Protein 5J46 (pdb70)

Nearest PDB structures (foldseek):
  5j46-assembly1_A  TM=1.006E+00  e=1.864E-34  Burkholderia multivorans ATCC 17616
  1ix1-assembly1_B  TM=9.806E-01  e=6.110E-24  Pseudomonas aeruginosa
  6jev-assembly1_A  TM=9.844E-01  e=2.115E-23  Acinetobacter baumannii MRSN 3527
  1s17-assembly2_B  TM=9.794E-01  e=2.711E-23  Pseudomonas aeruginosa
  6iky-assembly1_A  TM=9.481E-01  e=6.155E-14  Xanthomonas oryzae pv. oryzae KACC 10331

Organism: Burkholderia multivorans (strain ATCC 17616 / 249) (NCBI:txid395019)

B-factor: mean 39.99, std 12.66, range [20.19, 88.47]

Structure (mmCIF, N/CA/C/O backbone):
data_5J46
#
_entry.id   5J46
#
_cell.length_a   41.720
_cell.length_b   69.070
_cell.length_c   119.870
_cell.angle_alpha   90.000
_cell.angle_beta   90.000
_cell.angle_gamma   90.000
#
_symmetry.space_group_name_H-M   'C 2 2 21'
#
loop_
_entity.id
_entity.type
_entity.pdbx_description
1 polymer 'Peptide deformylase'
2 non-polymer 'ZINC ION'
3 non-polymer 1,2-ETHANEDIOL
4 water water
#
loop_
_atom_site.group_PDB
_atom_site.id
_atom_site.type_symbol
_atom_site.label_atom_id
_atom_site.label_alt_id
_atom_site.label_comp_id
_atom_site.label_asym_id
_atom_site.label_entity_id
_atom_site.label_seq_id
_atom_site.pdbx_PDB_ins_code
_atom_site.Cartn_x
_atom_site.Cartn_y
_atom_site.Cartn_z
_atom_site.occupancy
_atom_site.B_iso_or_equiv
_atom_site.auth_seq_id
_atom_site.auth_comp_id
_atom_site.auth_asym_id
_atom_site.auth_atom_id
_atom_site.pdbx_PDB_model_num
ATOM 1 N N . LYS A 1 21 ? 15.505 1.693 38.900 1.00 87.79 13 LYS A N 1
ATOM 2 C CA . LYS A 1 21 ? 15.736 0.896 37.698 1.00 86.63 13 LYS A CA 1
ATOM 3 C C . LYS A 1 21 ? 16.437 1.709 36.610 1.00 80.83 13 LYS A C 1
ATOM 4 O O . LYS A 1 21 ? 15.980 2.792 36.239 1.00 77.13 13 LYS A O 1
ATOM 6 N N . THR A 1 22 ? 17.545 1.178 36.097 1.00 80.42 14 THR A N 1
ATOM 7 C CA . THR A 1 22 ? 18.289 1.853 35.044 1.00 75.73 14 THR A CA 1
ATOM 8 C C . THR A 1 22 ? 17.582 1.686 33.700 1.00 74.09 14 THR A C 1
ATOM 9 O O . THR A 1 22 ? 16.742 0.800 33.513 1.00 76.51 14 THR A O 1
ATOM 11 N N . MET A 1 23 ? 17.939 2.556 32.754 1.00 69.85 15 MET A N 1
ATOM 12 C CA . MET A 1 23 ? 17.345 2.566 31.422 1.00 68.19 15 MET A CA 1
ATOM 13 C C . MET A 1 23 ? 18.449 2.630 30.375 1.00 65.43 15 MET A C 1
ATOM 14 O O . MET A 1 23 ? 19.367 3.451 30.486 1.00 63.40 15 MET A O 1
ATOM 16 N N . ALA A 1 24 ? 18.353 1.778 29.353 1.00 65.27 16 ALA A N 1
ATOM 17 C CA . ALA A 1 24 ? 19.359 1.719 28.293 1.00 61.63 16 ALA A CA 1
ATOM 18 C C . ALA A 1 24 ? 19.046 2.796 27.262 1.00 56.88 16 ALA A C 1
ATOM 19 O O . ALA A 1 24 ? 18.155 2.637 26.425 1.00 57.78 16 ALA A O 1
ATOM 21 N N . LEU A 1 25 ? 19.779 3.899 27.320 1.00 50.49 17 LEU A N 1
ATOM 22 C CA . LEU A 1 25 ? 19.598 5.006 26.397 1.00 45.43 17 LEU A CA 1
ATOM 23 C C . LEU A 1 25 ? 20.906 5.280 25.668 1.00 42.95 17 LEU A C 1
ATOM 24 O O . LEU A 1 25 ? 21.979 4.822 26.073 1.00 39.15 17 LEU A O 1
ATOM 29 N N . LEU A 1 26 ? 20.805 6.027 24.576 1.00 39.17 18 LEU A N 1
ATOM 30 C CA . LEU A 1 26 ? 21.980 6.437 23.823 1.00 36.57 18 LEU A CA 1
ATOM 31 C C . LEU A 1 26 ? 22.498 7.773 24.346 1.00 34.42 18 LEU A C 1
ATOM 32 O O . LEU A 1 26 ? 21.718 8.661 24.690 1.00 33.10 18 LEU A O 1
ATOM 37 N N . ASN A 1 27 ? 23.818 7.909 24.403 1.00 34.16 19 ASN A N 1
ATOM 38 C CA . ASN A 1 27 ? 24.408 9.146 24.889 1.00 35.39 19 ASN A CA 1
ATOM 39 C C . ASN A 1 27 ? 24.274 10.226 23.820 1.00 31.70 19 ASN A C 1
ATOM 40 O O . ASN A 1 27 ? 24.505 9.969 22.637 1.00 27.88 19 ASN A O 1
ATOM 45 N N . ILE A 1 28 ? 23.871 11.428 24.228 1.00 29.54 20 ILE A N 1
ATOM 46 C CA . ILE A 1 28 ? 23.743 12.562 23.308 1.00 28.35 20 ILE A CA 1
ATOM 47 C C . ILE A 1 28 ? 24.995 13.428 23.422 1.00 27.78 20 ILE A C 1
ATOM 48 O O . ILE A 1 28 ? 25.315 13.929 24.508 1.00 27.67 20 ILE A O 1
ATOM 53 N N . LEU A 1 29 ? 25.713 13.585 22.305 1.00 26.22 21 LEU A N 1
ATOM 54 C CA . LEU A 1 29 ? 26.894 14.444 22.247 1.00 26.99 21 LEU A CA 1
ATOM 55 C C . LEU A 1 29 ? 26.532 15.906 22.511 1.00 24.80 21 LEU A C 1
ATOM 56 O O . LEU A 1 29 ? 25.446 16.369 22.159 1.00 23.88 21 LEU A O 1
ATOM 61 N N . HIS A 1 30 ? 27.469 16.648 23.106 1.00 25.73 22 HIS A N 1
ATOM 62 C CA . HIS A 1 30 ? 27.278 18.067 23.394 1.00 25.76 22 HIS A CA 1
ATOM 63 C C . HIS A 1 30 ? 28.207 18.909 22.533 1.00 26.69 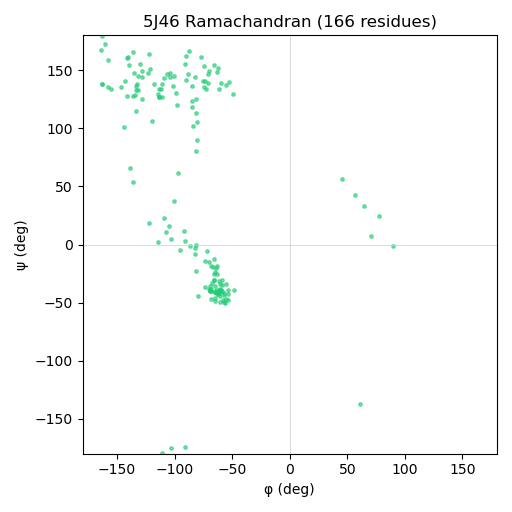22 HIS A C 1
ATOM 64 O O . HIS A 1 30 ? 29.402 18.625 22.442 1.00 27.72 22 HIS A O 1
ATOM 71 N N . TYR A 1 31 ? 27.661 19.958 21.944 1.00 26.66 23 TYR A N 1
ATOM 72 C CA . TYR A 1 31 ? 28.485 20.998 21.343 1.00 27.56 23 TYR A CA 1
ATOM 73 C C . TYR A 1 31 ? 29.500 21.497 22.373 1.00 29.68 23 TYR A C 1
ATOM 74 O O . TYR A 1 31 ? 29.158 21.634 23.552 1.00 28.97 23 TYR A O 1
ATOM 83 N N . PRO A 1 32 ? 30.760 21.769 21.975 1.00 31.64 24 PRO A N 1
ATOM 84 C CA . PRO A 1 32 ? 31.262 21.746 20.594 1.00 31.46 24 PRO A CA 1
ATOM 85 C C . PRO A 1 32 ? 32.046 20.491 20.195 1.00 32.19 24 PRO A C 1
ATOM 86 O O . PRO A 1 32 ? 33.025 20.615 19.451 1.00 32.78 24 PRO A O 1
ATOM 90 N N . ASP A 1 33 ? 31.621 19.323 20.679 1.00 31.79 25 ASP A N 1
ATOM 91 C CA . ASP A 1 33 ? 32.239 18.053 20.312 1.00 33.55 25 ASP A CA 1
ATOM 92 C C . ASP A 1 33 ? 32.391 17.943 18.802 1.00 35.11 25 ASP A C 1
ATOM 93 O O . ASP A 1 33 ? 31.429 18.137 18.054 1.00 34.26 25 ASP A O 1
ATOM 98 N N . LYS A 1 34 ? 33.604 17.598 18.361 1.00 34.97 26 LYS A N 1
ATOM 99 C CA . LYS A 1 34 ? 33.903 17.587 16.932 1.00 37.26 26 LYS A CA 1
ATOM 100 C C . LYS A 1 34 ? 33.049 16.572 16.173 1.00 37.56 26 LYS A C 1
ATOM 101 O O . LYS A 1 34 ? 32.805 16.745 14.972 1.00 37.37 26 LYS A O 1
ATOM 103 N N . ARG A 1 35 ? 32.574 15.521 16.848 1.00 37.53 27 ARG A N 1
ATOM 104 C CA . ARG A 1 35 ? 31.818 14.480 16.154 1.00 37.35 27 ARG A CA 1
ATOM 105 C C . ARG A 1 35 ? 30.457 14.965 15.665 1.00 34.70 27 ARG A C 1
ATOM 106 O O . ARG A 1 35 ? 29.868 14.331 14.778 1.00 35.16 27 ARG A O 1
ATOM 114 N N . LEU A 1 36 ? 29.949 16.075 16.210 1.00 31.86 28 LEU A N 1
ATOM 115 C CA . LEU A 1 36 ? 28.708 16.666 15.722 1.00 30.59 28 LEU A CA 1
ATOM 116 C C . LEU A 1 36 ? 28.856 17.340 14.363 1.00 33.31 28 LEU A C 1
ATOM 117 O O . LEU A 1 36 ? 27.846 17.788 13.805 1.00 32.21 28 LEU A O 1
ATOM 122 N N . HIS A 1 37 ? 30.066 17.434 13.817 1.00 37.04 29 HIS A N 1
ATOM 123 C CA . HIS A 1 37 ? 30.268 18.000 12.491 1.00 39.93 29 HIS A CA 1
ATOM 124 C C . HIS A 1 37 ? 30.503 16.936 11.424 1.00 40.31 29 HIS A C 1
ATOM 125 O O . HIS A 1 37 ? 30.742 17.279 10.262 1.00 41.56 29 HIS A O 1
ATOM 132 N N . LYS A 1 38 ? 30.405 15.657 11.771 1.00 39.03 30 LYS A N 1
ATOM 133 C CA . LYS A 1 38 ? 30.584 14.604 10.782 1.00 41.27 30 LYS A CA 1
ATOM 134 C C . LYS A 1 38 ? 29.349 14.487 9.893 1.00 39.43 30 LYS A C 1
ATOM 135 O O . LYS A 1 38 ? 28.217 14.628 10.363 1.00 37.58 30 LYS A O 1
ATOM 141 N N . VAL A 1 39 ? 29.575 14.256 8.599 1.00 41.07 31 VAL A N 1
ATOM 142 C CA . VAL A 1 39 ? 28.496 14.087 7.629 1.00 39.32 31 VAL A CA 1
ATOM 143 C C . VAL A 1 39 ? 28.049 12.629 7.660 1.00 39.58 31 VAL A C 1
ATOM 144 O O . VAL A 1 39 ? 28.859 11.711 7.463 1.00 41.17 31 VAL A O 1
ATOM 148 N N . ALA A 1 40 ? 26.758 12.423 7.907 1.00 37.31 32 ALA A N 1
ATOM 149 C CA . ALA A 1 40 ? 26.175 11.089 7.954 1.00 36.56 32 ALA A CA 1
ATOM 150 C C . ALA A 1 40 ? 26.113 10.466 6.560 1.00 39.92 32 ALA A C 1
ATOM 151 O O . ALA A 1 40 ? 25.937 11.154 5.547 1.00 41.00 32 ALA A O 1
ATOM 153 N N . LYS A 1 41 ? 26.273 9.147 6.516 1.00 41.70 33 LYS A N 1
ATOM 154 C CA . LYS A 1 41 ? 26.118 8.441 5.250 1.00 44.84 33 LYS A CA 1
ATOM 155 C C . LYS A 1 41 ? 24.676 7.978 5.075 1.00 44.81 33 LYS A C 1
ATOM 156 O O . LYS A 1 41 ? 23.947 7.807 6.061 1.00 42.57 33 LYS A O 1
ATOM 162 N N . PRO A 1 42 ? 24.224 7.782 3.839 1.00 47.95 34 PRO A N 1
ATOM 163 C CA . PRO A 1 42 ? 22.860 7.285 3.635 1.00 48.40 34 PRO A CA 1
ATOM 164 C C . PRO A 1 42 ? 22.694 5.873 4.170 1.00 49.91 34 PRO A C 1
ATOM 165 O O . PRO A 1 42 ? 23.648 5.100 4.273 1.00 51.73 34 PRO A O 1
ATOM 169 N N . VAL A 1 43 ? 21.456 5.549 4.517 1.00 50.25 35 VAL A N 1
ATOM 170 C CA . VAL A 1 43 ? 21.089 4.185 4.878 1.00 53.94 35 VAL A CA 1
ATOM 171 C C . VAL A 1 43 ? 20.785 3.425 3.593 1.00 61.39 35 VAL A C 1
ATOM 172 O O . VAL A 1 43 ? 19.864 3.783 2.852 1.00 59.76 35 VAL A O 1
ATOM 176 N N . ASP A 1 44 ? 21.564 2.377 3.321 1.00 68.55 36 ASP A N 1
ATOM 177 C CA . ASP A 1 44 ? 21.350 1.623 2.090 1.00 75.01 36 ASP A CA 1
ATOM 178 C C . ASP A 1 44 ? 20.185 0.654 2.220 1.00 75.14 36 ASP A C 1
ATOM 179 O O . ASP A 1 44 ? 19.343 0.570 1.317 1.00 77.26 36 ASP A O 1
ATOM 184 N N . LYS A 1 45 ? 20.109 -0.070 3.333 1.00 71.32 37 LYS A N 1
ATOM 185 C CA . LYS A 1 45 ? 19.030 -1.017 3.578 1.00 71.94 37 LYS A CA 1
ATOM 186 C C . LYS A 1 45 ? 18.424 -0.727 4.944 1.00 67.59 37 LYS A C 1
ATOM 187 O O . LYS A 1 45 ? 19.142 -0.687 5.948 1.00 65.21 37 LYS A O 1
ATOM 189 N N . VAL A 1 46 ? 17.110 -0.516 4.977 1.00 66.13 38 VAL A N 1
ATOM 190 C CA . VAL A 1 46 ? 16.387 -0.379 6.234 1.00 63.04 38 VAL A CA 1
ATOM 191 C C . VAL A 1 46 ? 16.126 -1.772 6.794 1.00 64.41 38 VAL A C 1
ATOM 192 O O . VAL A 1 46 ? 15.096 -2.389 6.500 1.00 67.03 38 VAL A O 1
ATOM 196 N N . ASP A 1 47 ? 17.060 -2.281 7.597 1.00 63.33 39 ASP A N 1
ATOM 197 C CA . ASP A 1 47 ? 16.961 -3.617 8.162 1.00 65.85 39 ASP A CA 1
ATOM 198 C C . ASP A 1 47 ? 16.534 -3.544 9.629 1.00 63.24 39 ASP A C 1
ATOM 199 O O . ASP A 1 47 ? 16.220 -2.472 10.164 1.00 59.34 39 ASP A O 1
ATOM 204 N N . ASP A 1 48 ? 16.515 -4.705 10.290 1.00 64.98 40 ASP A N 1
ATOM 205 C CA . ASP A 1 48 ? 16.168 -4.746 11.707 1.00 63.17 40 ASP A CA 1
ATOM 206 C C . ASP A 1 48 ? 17.110 -3.892 12.541 1.00 60.30 40 ASP A C 1
ATOM 207 O O . ASP A 1 48 ? 16.703 -3.358 13.578 1.00 58.68 40 ASP A O 1
ATOM 212 N N . ARG A 1 49 ? 18.366 -3.755 12.110 1.00 60.35 41 ARG A N 1
ATOM 213 C CA . ARG A 1 49 ? 19.304 -2.901 12.828 1.00 58.21 41 ARG A CA 1
ATOM 214 C C . ARG A 1 49 ? 18.853 -1.446 12.806 1.00 54.44 41 ARG A C 1
ATOM 215 O O . ARG A 1 49 ? 18.932 -0.744 13.824 1.00 50.84 41 ARG A O 1
ATOM 223 N N . ILE A 1 50 ? 18.385 -0.971 11.648 1.00 54.16 42 ILE A N 1
ATOM 224 C CA . ILE A 1 50 ? 17.955 0.420 11.542 1.00 49.80 42 ILE A CA 1
ATOM 225 C C . ILE A 1 50 ? 16.685 0.645 12.352 1.00 47.46 42 ILE A C 1
ATOM 226 O O . ILE A 1 50 ? 16.532 1.679 13.020 1.00 44.70 42 ILE A O 1
ATOM 231 N N . ARG A 1 51 ? 15.758 -0.317 12.318 1.00 48.25 43 ARG A N 1
ATOM 232 C CA . ARG A 1 51 ? 14.566 -0.201 13.147 1.00 47.14 43 ARG A CA 1
ATOM 233 C C . ARG A 1 51 ? 14.922 -0.141 14.628 1.00 46.21 43 ARG A C 1
ATOM 234 O O . ARG A 1 51 ? 14.259 0.566 15.393 1.00 43.93 43 ARG A O 1
ATOM 242 N N . LYS A 1 52 ? 15.978 -0.844 15.052 1.00 47.56 44 LYS A N 1
ATOM 243 C CA . LYS A 1 52 ? 16.389 -0.735 16.448 1.00 45.98 44 LYS A CA 1
ATOM 244 C C . LYS A 1 52 ? 16.951 0.651 16.752 1.00 41.26 44 LYS A C 1
ATOM 245 O O . LYS A 1 52 ? 16.703 1.200 17.831 1.00 39.12 44 LYS A O 1
ATOM 251 N N . LEU A 1 53 ? 17.726 1.216 15.820 1.00 39.81 45 LEU A N 1
ATOM 252 C CA . LEU A 1 53 ? 18.252 2.567 15.990 1.00 37.26 45 LEU A CA 1
ATOM 253 C C . LEU A 1 53 ? 17.121 3.573 16.106 1.00 35.51 45 LEU A C 1
ATOM 254 O O . LEU A 1 53 ? 17.166 4.480 16.947 1.00 34.00 45 LEU A O 1
ATOM 259 N N . VAL A 1 54 ? 16.110 3.446 15.243 1.00 35.53 46 VAL A N 1
ATOM 260 C CA . VAL A 1 54 ? 14.912 4.268 15.360 1.00 33.67 46 VAL A CA 1
ATOM 261 C C . VAL A 1 54 ? 14.305 4.113 16.750 1.00 33.82 46 VAL A C 1
ATOM 262 O O . VAL A 1 54 ? 13.996 5.104 17.424 1.00 31.72 46 VAL A O 1
ATOM 266 N N . ALA A 1 55 ? 14.168 2.870 17.219 1.00 36.89 47 ALA A N 1
ATOM 267 C CA . ALA A 1 55 ? 13.615 2.633 18.551 1.00 37.47 47 ALA A CA 1
ATOM 268 C C . ALA A 1 55 ? 14.465 3.278 19.642 1.00 36.09 47 ALA A C 1
ATOM 269 O O . ALA A 1 55 ? 13.937 3.956 20.529 1.00 33.24 47 ALA A O 1
ATOM 271 N N . ASP A 1 56 ? 15.780 3.042 19.619 1.00 33.84 48 ASP A N 1
ATOM 272 C CA . ASP A 1 56 ? 16.631 3.585 20.670 1.00 34.59 48 ASP A CA 1
ATOM 273 C C . ASP A 1 56 ? 16.701 5.100 20.593 1.00 31.65 48 ASP A C 1
ATOM 274 O O . ASP A 1 56 ? 16.820 5.770 21.629 1.00 28.49 48 ASP A O 1
ATOM 279 N N . MET A 1 57 ? 16.645 5.657 19.381 1.00 30.10 49 MET A N 1
ATOM 280 C CA . MET A 1 57 ? 16.646 7.108 19.232 1.00 26.80 49 MET A CA 1
ATOM 281 C C . MET A 1 57 ? 15.361 7.726 19.765 1.00 27.48 49 MET A C 1
ATOM 282 O O . MET A 1 57 ? 15.405 8.725 20.489 1.00 26.99 49 MET A O 1
ATOM 287 N N . ALA A 1 58 ? 14.206 7.154 19.407 1.00 29.82 50 ALA A N 1
ATOM 288 C CA . ALA A 1 58 ? 12.935 7.616 19.966 1.00 30.54 50 ALA A CA 1
ATOM 289 C C . ALA A 1 58 ? 12.914 7.530 21.498 1.00 31.47 50 ALA A C 1
ATOM 290 O O . ALA A 1 58 ? 12.523 8.494 22.164 1.00 31.14 50 ALA A O 1
ATOM 292 N N . GLU A 1 59 ? 13.323 6.391 22.083 1.00 33.00 51 GLU A N 1
ATOM 293 C CA . GLU A 1 59 ? 13.394 6.333 23.551 1.00 33.81 51 GLU A CA 1
ATOM 294 C C . GLU A 1 59 ? 14.301 7.416 24.103 1.00 32.17 51 GLU A C 1
ATOM 295 O O . GLU A 1 59 ? 13.991 8.031 25.133 1.00 28.59 51 GLU A O 1
ATOM 301 N N . THR A 1 60 ? 15.456 7.623 23.464 1.00 26.93 52 THR A N 1
ATOM 302 C CA . THR A 1 60 ? 16.410 8.614 23.950 1.00 30.46 52 THR A CA 1
ATOM 303 C C . THR A 1 60 ? 15.828 10.025 23.863 1.00 27.94 52 THR A C 1
ATOM 304 O O . THR A 1 60 ? 15.994 10.836 24.788 1.00 26.52 52 THR A O 1
ATOM 308 N N . MET A 1 61 ? 15.120 10.324 22.772 1.00 25.91 53 MET A N 1
ATOM 309 C CA . MET A 1 61 ? 14.493 11.636 22.593 1.00 24.27 53 MET A CA 1
ATOM 310 C C . MET A 1 61 ? 13.398 11.885 23.629 1.00 25.92 53 MET A C 1
ATOM 311 O O . MET A 1 61 ? 13.333 12.965 24.236 1.00 25.71 53 MET A O 1
ATOM 316 N N . TYR A 1 62 ? 12.524 10.900 23.848 1.00 27.82 54 TYR A N 1
ATOM 317 C CA . TYR A 1 62 ? 11.437 11.076 24.813 1.00 29.46 54 TYR A CA 1
ATOM 318 C C . TYR A 1 62 ? 11.959 11.215 26.242 1.00 30.84 54 TYR A C 1
ATOM 319 O O . TYR A 1 62 ? 11.343 11.911 27.060 1.00 31.17 54 TYR A O 1
ATOM 328 N N . ALA A 1 63 ? 13.092 10.577 26.558 1.00 31.50 55 ALA A N 1
ATOM 329 C CA . ALA A 1 63 ? 13.650 10.619 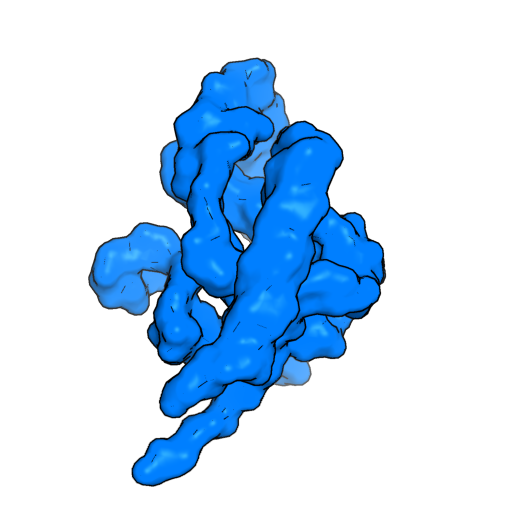27.909 1.00 31.70 55 ALA A CA 1
ATOM 330 C C . ALA A 1 63 ? 14.452 11.881 28.191 1.00 29.69 55 ALA A C 1
ATOM 331 O O . ALA A 1 63 ? 14.608 12.243 29.369 1.00 30.32 55 ALA A O 1
ATOM 333 N N . ALA A 1 64 ? 14.950 12.553 27.152 1.00 25.37 56 ALA A N 1
ATOM 334 C CA . ALA A 1 64 ? 15.809 13.718 27.358 1.00 25.38 56 ALA A CA 1
ATOM 335 C C . ALA A 1 64 ? 15.156 14.795 28.220 1.00 27.89 56 ALA A C 1
ATOM 336 O O . ALA A 1 64 ? 15.803 15.254 29.174 1.00 30.52 56 ALA A O 1
ATOM 338 N N . PRO A 1 65 ? 13.917 15.251 27.963 1.00 27.68 57 PRO A N 1
ATOM 339 C CA . PRO A 1 65 ? 13.030 15.028 26.813 1.00 27.03 57 PRO A CA 1
ATOM 340 C C . PRO A 1 65 ? 13.252 16.086 25.719 1.00 25.26 57 PRO A C 1
ATOM 341 O O . PRO A 1 65 ? 13.822 17.166 25.975 1.00 24.83 57 PRO A O 1
ATOM 345 N N . GLY A 1 66 ? 12.791 15.781 24.516 1.00 24.11 58 GLY A N 1
ATOM 346 C CA . GLY A 1 66 ? 12.892 16.693 23.393 1.00 23.55 58 GLY A CA 1
ATOM 347 C C . GLY A 1 66 ? 11.927 16.239 22.316 1.00 24.72 58 GLY A C 1
ATOM 348 O O . GLY A 1 66 ? 11.225 15.235 22.466 1.00 26.10 58 GLY A O 1
ATOM 349 N N . ILE A 1 67 ? 11.897 16.992 21.216 1.00 22.94 59 ILE A N 1
ATOM 350 C CA . ILE A 1 67 ? 10.931 16.749 20.149 1.00 23.36 59 ILE A CA 1
ATOM 351 C C . ILE A 1 67 ? 11.582 16.296 18.851 1.00 22.88 59 ILE A C 1
ATOM 352 O O . ILE A 1 67 ? 10.872 16.080 17.858 1.00 23.10 59 ILE A O 1
ATOM 357 N N . GLY A 1 68 ? 12.897 16.131 18.816 1.00 22.68 60 GLY A N 1
ATOM 358 C CA . GLY A 1 68 ? 13.522 15.523 17.652 1.00 23.62 60 GLY A CA 1
ATOM 359 C C . GLY A 1 68 ? 14.922 15.077 17.991 1.00 22.00 60 GLY A C 1
ATOM 360 O O . GLY A 1 68 ? 15.468 15.448 19.032 1.00 21.63 60 GLY A O 1
ATOM 361 N N . LEU A 1 69 ? 15.505 14.269 17.098 1.00 21.24 61 LEU A N 1
ATOM 362 C CA . LEU A 1 69 ? 16.854 13.758 17.306 1.00 20.73 61 LEU A CA 1
ATOM 363 C C . LEU A 1 69 ? 17.401 13.243 15.978 1.00 22.24 61 LEU A C 1
ATOM 364 O O . LEU A 1 69 ? 16.666 12.609 15.216 1.00 24.27 61 LEU A O 1
ATOM 369 N N . ALA A 1 70 ? 18.673 13.537 15.695 1.00 20.46 62 ALA A N 1
ATOM 370 C CA . ALA A 1 70 ? 19.359 13.010 14.519 1.00 21.20 62 ALA A CA 1
ATOM 371 C C . ALA A 1 70 ? 20.388 11.988 14.979 1.00 23.79 62 ALA A C 1
ATOM 372 O O . ALA A 1 70 ? 20.989 12.143 16.047 1.00 23.87 62 ALA A O 1
ATOM 374 N N . ALA A 1 71 ? 20.557 10.918 14.202 1.00 25.98 63 ALA A N 1
ATOM 375 C CA . ALA A 1 71 ? 21.479 9.867 14.618 1.00 27.41 63 ALA A CA 1
ATOM 376 C C . ALA A 1 71 ? 22.874 10.422 14.890 1.00 27.52 63 ALA A C 1
ATOM 377 O O . ALA A 1 71 ? 23.582 9.927 15.774 1.00 27.82 63 ALA A O 1
ATOM 379 N N . THR A 1 72 ? 23.287 11.442 14.131 1.00 27.02 64 THR A N 1
ATOM 380 C CA . THR A 1 72 ? 24.573 12.092 14.357 1.00 26.54 64 THR A CA 1
ATOM 381 C C . THR A 1 72 ? 24.780 12.452 15.828 1.00 25.00 64 THR A C 1
ATOM 382 O O . THR A 1 72 ? 25.891 12.329 16.359 1.00 25.99 64 THR A O 1
ATOM 386 N N . GLN A 1 73 ? 23.718 12.908 16.491 1.00 22.99 65 GLN A N 1
ATOM 387 C CA . GLN A 1 73 ? 23.809 13.374 17.871 1.00 23.51 65 GLN A CA 1
ATOM 388 C C . GLN A 1 73 ? 24.130 12.263 18.854 1.00 24.71 65 GLN A C 1
ATOM 389 O O . GLN A 1 73 ? 24.572 12.557 19.972 1.00 24.90 65 GLN A O 1
ATOM 395 N N . VAL A 1 74 ? 23.905 11.005 18.477 1.00 25.06 66 VAL A N 1
ATOM 396 C CA . VAL A 1 74 ? 24.248 9.865 19.319 1.00 26.80 66 VAL A CA 1
ATOM 397 C C . VAL A 1 74 ? 25.439 9.111 18.736 1.00 29.72 66 VAL A C 1
ATOM 398 O O . VAL A 1 74 ? 25.629 7.920 19.006 1.00 31.45 66 VAL A O 1
ATOM 402 N N . ASP A 1 75 ? 26.234 9.804 17.920 1.00 30.82 67 ASP A N 1
ATOM 403 C CA . ASP A 1 75 ? 27.475 9.274 17.366 1.00 33.22 67 ASP A CA 1
ATOM 404 C C . ASP A 1 75 ? 27.211 8.092 16.434 1.00 35.76 67 ASP A C 1
ATOM 405 O O . ASP A 1 75 ? 28.021 7.168 16.351 1.00 39.29 67 ASP A O 1
ATOM 410 N N . VAL A 1 76 ? 26.073 8.117 15.730 1.00 34.28 68 VAL A N 1
ATOM 411 C CA . VAL A 1 76 ? 25.739 7.147 14.684 1.00 35.67 68 VAL A CA 1
ATOM 412 C C . VAL A 1 76 ? 25.571 7.941 13.387 1.00 35.38 68 VAL A C 1
ATOM 413 O O . VAL A 1 76 ? 24.578 8.657 13.208 1.00 32.74 68 VAL A O 1
ATOM 417 N N . HIS A 1 77 ? 26.542 7.839 12.490 1.00 37.96 69 HIS A N 1
ATOM 418 C CA . HIS A 1 77 ? 26.654 8.812 11.400 1.00 38.59 69 HIS A CA 1
ATOM 419 C C . HIS A 1 77 ? 26.002 8.281 10.126 1.00 39.38 69 HIS A C 1
ATOM 420 O O . HIS A 1 77 ? 26.609 8.096 9.068 1.00 41.63 69 HIS A O 1
ATOM 427 N N . GLU A 1 78 ? 24.701 8.051 10.277 1.00 38.43 70 GLU A N 1
ATOM 428 C CA . GLU A 1 78 ? 23.819 7.614 9.206 1.00 40.04 70 GLU A CA 1
ATOM 429 C C . GLU A 1 78 ? 22.594 8.520 9.193 1.00 35.48 70 GLU A C 1
ATOM 430 O O . GLU A 1 78 ? 22.237 9.123 10.213 1.00 30.30 70 GLU A O 1
ATOM 436 N N . ARG A 1 79 ? 21.956 8.616 8.023 1.00 35.63 71 ARG A N 1
ATOM 437 C CA . ARG A 1 79 ? 20.886 9.592 7.789 1.00 34.10 71 ARG A CA 1
ATOM 438 C C . ARG A 1 79 ? 19.569 9.062 8.358 1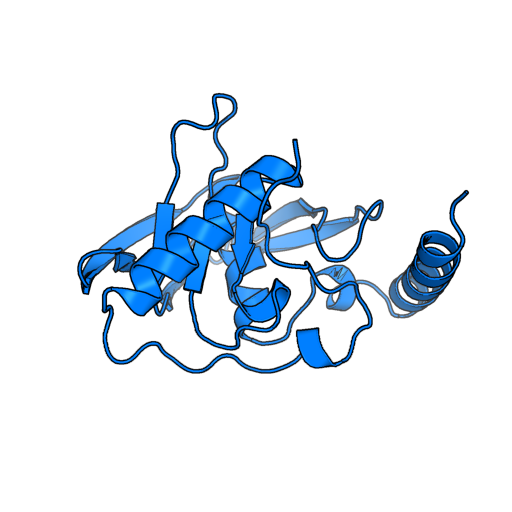.00 33.00 71 ARG A C 1
ATOM 439 O O . ARG A 1 79 ? 18.701 8.537 7.652 1.00 33.68 71 ARG A O 1
ATOM 447 N N . VAL A 1 80 ? 19.413 9.222 9.674 1.00 31.25 72 VAL A N 1
ATOM 448 C CA . VAL A 1 80 ? 18.239 8.744 10.399 1.00 31.19 72 VAL A CA 1
ATOM 449 C C . VAL A 1 80 ? 17.799 9.834 11.368 1.00 28.82 72 VAL A C 1
ATOM 450 O O . VAL A 1 80 ? 18.607 10.326 12.156 1.00 27.60 72 VAL A O 1
ATOM 454 N N . ILE A 1 81 ? 16.522 10.205 11.311 1.00 29.51 73 ILE A N 1
ATOM 455 C CA . ILE A 1 81 ? 15.963 11.221 12.201 1.00 28.16 73 ILE A CA 1
ATOM 456 C C . ILE A 1 81 ? 14.663 10.693 12.790 1.00 27.24 73 ILE A C 1
ATOM 457 O O . ILE A 1 81 ? 13.932 9.956 12.123 1.00 28.63 73 ILE A O 1
ATOM 462 N N . VAL A 1 82 ? 14.386 11.043 14.051 1.00 25.82 74 VAL A N 1
ATOM 463 C CA . VAL A 1 82 ? 13.062 10.855 14.630 1.00 26.52 74 VAL A CA 1
ATOM 464 C C . VAL A 1 82 ? 12.556 12.204 15.121 1.00 27.73 74 VAL A C 1
ATOM 465 O O . VAL A 1 82 ? 13.333 13.072 15.537 1.00 27.08 74 VAL A O 1
ATOM 469 N N . ILE A 1 83 ? 11.241 12.390 15.042 1.00 29.21 75 ILE A N 1
ATOM 470 C CA . ILE A 1 83 ? 10.613 13.663 15.391 1.00 27.87 75 ILE A CA 1
ATOM 471 C C . ILE A 1 83 ? 9.251 13.373 15.998 1.00 29.33 75 ILE A C 1
ATOM 472 O O . ILE A 1 83 ? 8.495 12.544 15.484 1.00 29.73 75 ILE A O 1
ATOM 477 N N . ASP A 1 84 ? 8.939 14.058 17.100 1.00 29.10 76 ASP A N 1
ATOM 478 C CA . ASP A 1 84 ? 7.564 14.082 17.598 1.00 31.18 76 ASP A CA 1
ATOM 479 C C . ASP A 1 84 ? 7.332 15.476 18.167 1.00 30.18 76 ASP A C 1
ATOM 480 O O . ASP A 1 84 ? 7.751 15.766 19.291 1.00 27.13 76 ASP A O 1
ATOM 485 N N . VAL A 1 85 ? 6.655 16.327 17.388 1.00 32.51 77 VAL A N 1
ATOM 486 C CA . VAL A 1 85 ? 6.353 17.683 17.832 1.00 33.93 77 VAL A CA 1
ATOM 487 C C . VAL A 1 85 ? 5.057 17.768 18.631 1.00 37.81 77 VAL A C 1
ATOM 488 O O . VAL A 1 85 ? 4.705 18.860 19.097 1.00 39.62 77 VAL A O 1
ATOM 492 N N . SER A 1 86 ? 4.342 16.662 18.816 1.00 39.99 78 SER A N 1
ATOM 493 C CA . SER A 1 86 ? 3.039 16.728 19.468 1.00 44.03 78 SER A CA 1
ATOM 494 C C . SER A 1 86 ? 3.181 16.936 20.975 1.00 46.04 78 SER A C 1
ATOM 495 O O . SER A 1 86 ? 4.182 16.562 21.590 1.00 44.13 78 SER A O 1
ATOM 498 N N . GLU A 1 87 ? 2.152 17.546 21.567 1.00 49.69 79 GLU A N 1
ATOM 499 C CA . GLU A 1 87 ? 2.139 17.744 23.012 1.00 50.39 79 GLU A CA 1
ATOM 500 C C . GLU A 1 87 ? 1.876 16.434 23.742 1.00 50.83 79 GLU A C 1
ATOM 501 O O . GLU A 1 87 ? 2.454 16.183 24.805 1.00 49.74 79 GLU A O 1
ATOM 503 N N . ASP A 1 88 ? 1.022 15.579 23.180 1.00 52.76 80 ASP A N 1
ATOM 504 C CA . ASP A 1 88 ? 0.701 14.301 23.805 1.00 54.93 80 ASP A CA 1
ATOM 505 C C . ASP A 1 88 ? 1.741 13.221 23.539 1.00 51.95 80 ASP A C 1
ATOM 506 O O . ASP A 1 88 ? 1.567 12.097 24.023 1.00 53.31 80 ASP A O 1
ATOM 511 N N . LYS A 1 89 ? 2.801 13.525 22.783 1.00 48.06 81 LYS A N 1
ATOM 512 C CA . LYS A 1 89 ? 3.813 12.535 22.417 1.00 46.12 81 LYS A CA 1
ATOM 513 C C . LYS A 1 89 ? 3.186 11.341 21.697 1.00 47.62 81 LYS A C 1
ATOM 514 O O . LYS A 1 89 ? 3.539 10.186 21.950 1.00 47.52 81 LYS A O 1
ATOM 520 N N . ASN A 1 90 ? 2.251 11.627 20.782 1.00 48.66 82 ASN A N 1
ATOM 521 C CA . ASN A 1 90 ? 1.501 10.603 20.061 1.00 50.81 82 ASN A CA 1
ATOM 522 C C . ASN A 1 90 ? 1.666 10.715 18.545 1.00 50.10 82 ASN A C 1
ATOM 523 O O . ASN A 1 90 ? 0.853 10.163 17.798 1.00 53.23 82 ASN A O 1
ATOM 525 N N . GLU A 1 91 ? 2.699 11.410 18.072 1.00 46.45 83 GLU A N 1
ATOM 526 C CA . GLU A 1 91 ? 2.913 11.625 16.645 1.00 46.57 83 GLU A CA 1
ATOM 527 C C . GLU A 1 91 ? 4.381 11.411 16.285 1.00 42.81 83 GLU A C 1
ATOM 528 O O . GLU A 1 91 ? 5.022 12.257 15.663 1.00 41.32 83 GLU A O 1
ATOM 534 N N . LEU A 1 92 ? 4.926 10.256 16.654 1.00 41.80 84 LEU A N 1
ATOM 535 C CA . LEU A 1 92 ? 6.312 9.946 16.325 1.00 39.82 84 LEU A CA 1
ATOM 536 C C . LEU A 1 92 ? 6.467 9.635 14.834 1.00 40.36 84 LEU A C 1
ATOM 537 O O . LEU A 1 92 ? 5.689 8.868 14.268 1.00 40.40 84 LEU A O 1
ATOM 542 N N . ARG A 1 93 ? 7.482 10.224 14.197 1.00 36.28 85 ARG A N 1
ATOM 543 C CA . ARG A 1 93 ? 7.784 9.956 12.795 1.00 38.62 85 ARG A CA 1
ATOM 544 C C . ARG A 1 93 ? 9.277 9.714 12.623 1.00 36.37 85 ARG A C 1
ATOM 545 O O . ARG A 1 93 ? 10.107 10.444 13.178 1.00 35.99 85 ARG A O 1
ATOM 553 N N . ALA A 1 94 ? 9.623 8.703 11.838 1.00 35.23 86 ALA A N 1
ATOM 554 C CA . ALA A 1 94 ? 11.013 8.444 11.501 1.00 33.92 86 ALA A CA 1
ATOM 555 C C . ALA A 1 94 ? 11.263 8.855 10.056 1.00 33.70 86 ALA A C 1
ATOM 556 O O . ALA A 1 94 ? 10.373 8.766 9.210 1.00 34.67 86 ALA A O 1
ATOM 558 N N . PHE A 1 95 ? 12.471 9.334 9.794 1.00 33.11 87 PHE A N 1
ATOM 559 C CA . PHE A 1 95 ? 12.860 9.815 8.479 1.00 34.23 87 PHE A CA 1
ATOM 560 C C . PHE A 1 95 ? 14.216 9.213 8.178 1.00 34.16 87 PHE A C 1
ATOM 561 O O . PHE A 1 95 ? 15.189 9.510 8.870 1.00 33.16 87 PHE A O 1
ATOM 569 N N . ILE A 1 96 ? 14.279 8.355 7.169 1.00 35.16 88 ILE A N 1
ATOM 570 C CA . ILE A 1 96 ? 15.521 7.708 6.783 1.00 36.53 88 ILE A CA 1
ATOM 571 C C . ILE A 1 96 ? 15.886 8.221 5.395 1.00 38.16 88 ILE A C 1
ATOM 572 O O . ILE A 1 96 ? 15.017 8.314 4.523 1.00 39.69 88 ILE A O 1
ATOM 577 N N . ASN A 1 97 ? 17.150 8.599 5.214 1.00 37.07 89 ASN A N 1
ATOM 578 C CA . ASN A 1 97 ? 17.619 9.273 4.008 1.00 38.31 89 ASN A CA 1
ATOM 579 C C . ASN A 1 97 ? 16.674 10.399 3.581 1.00 39.27 89 ASN A C 1
ATOM 580 O O . ASN A 1 97 ? 16.173 10.393 2.448 1.00 41.34 89 ASN A O 1
ATOM 585 N N . PRO A 1 98 ? 16.396 11.370 4.454 1.00 37.03 90 PRO A N 1
ATOM 586 C CA . PRO A 1 98 ? 15.444 12.418 4.075 1.00 37.90 90 PRO A CA 1
ATOM 587 C C . PRO A 1 98 ? 16.022 13.334 3.008 1.00 40.50 90 PRO A C 1
ATOM 588 O O . PRO A 1 98 ? 17.231 13.576 2.944 1.00 40.86 90 PRO A O 1
ATOM 592 N N . GLU A 1 99 ? 15.132 13.856 2.168 1.00 41.63 91 GLU A N 1
ATOM 593 C CA . GLU A 1 99 ? 15.514 14.773 1.103 1.00 44.25 91 GLU A CA 1
ATOM 594 C C . GLU A 1 99 ? 14.538 15.934 1.093 1.00 43.65 91 GLU A C 1
ATOM 595 O O . GLU A 1 99 ? 13.327 15.717 1.046 1.00 44.90 91 GLU A O 1
ATOM 601 N N . ILE A 1 100 ? 15.051 17.161 1.107 1.00 42.76 92 ILE A N 1
ATOM 602 C CA . ILE A 1 100 ? 14.206 18.332 0.875 1.00 43.71 92 ILE A CA 1
ATOM 603 C C . ILE A 1 100 ? 14.014 18.466 -0.634 1.00 47.67 92 ILE A C 1
ATOM 604 O O . ILE A 1 100 ? 14.921 18.894 -1.353 1.00 49.23 92 ILE A O 1
ATOM 609 N N . ILE A 1 101 ? 12.825 18.105 -1.129 1.00 49.46 93 ILE A N 1
ATOM 610 C CA . ILE A 1 101 ? 12.570 18.161 -2.564 1.00 53.73 93 ILE A CA 1
ATOM 611 C C . ILE A 1 101 ? 11.898 19.458 -2.994 1.00 54.51 93 ILE A C 1
ATOM 612 O O . ILE A 1 101 ? 11.704 19.674 -4.201 1.00 57.52 93 ILE A O 1
ATOM 617 N N . TRP A 1 102 ? 11.538 20.325 -2.051 1.00 51.45 94 TRP A N 1
ATOM 618 C CA . TRP A 1 102 ? 11.061 21.666 -2.360 1.00 52.58 94 TRP A CA 1
ATOM 619 C C . TRP A 1 102 ? 11.140 22.518 -1.102 1.00 48.92 94 TRP A C 1
ATOM 620 O O . TRP A 1 102 ? 10.774 22.054 -0.024 1.00 44.58 94 TRP A O 1
ATOM 631 N N . SER A 1 103 ? 11.595 23.766 -1.255 1.00 49.88 95 SER A N 1
ATOM 632 C CA . SER A 1 103 ? 11.666 24.735 -0.162 1.00 48.87 95 SER A CA 1
ATOM 633 C C . SER A 1 103 ? 10.981 26.034 -0.562 1.00 51.36 95 SER A C 1
ATOM 634 O O . SER A 1 103 ? 10.994 26.426 -1.733 1.00 54.39 95 SER A O 1
ATOM 637 N N . SER A 1 104 ? 10.415 26.728 0.423 1.00 49.18 96 SER A N 1
ATOM 638 C CA . SER A 1 104 ? 9.714 27.970 0.127 1.00 51.67 96 SER A CA 1
ATOM 639 C C . SER A 1 104 ? 10.661 29.166 0.155 1.00 50.67 96 SER A C 1
ATOM 640 O O . SER A 1 104 ? 11.639 29.196 0.910 1.00 48.54 96 SER A O 1
ATOM 643 N N . ASP A 1 105 ? 10.367 30.147 -0.709 1.00 52.04 97 ASP A N 1
ATOM 644 C CA . ASP A 1 105 ? 11.009 31.454 -0.619 1.00 51.82 97 ASP A CA 1
ATOM 645 C C . ASP A 1 105 ? 10.702 32.128 0.707 1.00 49.45 97 ASP A C 1
ATOM 646 O O . ASP A 1 105 ? 11.517 32.909 1.211 1.00 46.01 97 ASP A O 1
ATOM 651 N N . GLY A 1 106 ? 9.524 31.865 1.265 1.00 46.63 98 GLY A N 1
ATOM 652 C CA . GLY A 1 106 ? 9.141 32.506 2.506 1.00 48.49 98 GLY A CA 1
ATOM 653 C C . GLY A 1 106 ? 9.953 31.963 3.665 1.00 46.40 98 GLY A C 1
ATOM 654 O O . GLY A 1 106 ? 10.216 30.763 3.764 1.00 45.10 98 GLY A O 1
ATOM 655 N N . LYS A 1 107 ? 10.361 32.860 4.548 1.00 57.24 99 LYS A N 1
ATOM 656 C CA . LYS A 1 107 ? 11.162 32.481 5.697 1.00 54.00 99 LYS A CA 1
ATOM 657 C C . LYS A 1 107 ? 10.448 32.886 6.979 1.00 51.87 99 LYS A C 1
ATOM 658 O O . LYS A 1 107 ? 9.668 33.842 6.998 1.00 54.28 99 LYS A O 1
ATOM 664 N N . GLN A 1 108 ? 10.698 32.128 8.047 1.00 47.72 100 GLN A N 1
ATOM 665 C CA . GLN A 1 108 ? 10.154 32.430 9.362 1.00 47.77 100 GLN A CA 1
ATOM 666 C C . GLN A 1 108 ? 11.252 32.267 10.397 1.00 44.72 100 GLN A C 1
ATOM 667 O O . GLN A 1 108 ? 12.148 31.436 10.244 1.00 42.82 100 GLN A O 1
ATOM 673 N N . VAL A 1 109 ? 11.177 33.075 11.451 1.00 45.90 101 VAL A N 1
ATOM 674 C CA . VAL A 1 109 ? 12.156 33.060 12.534 1.00 44.21 101 VAL A CA 1
ATOM 675 C C . VAL A 1 109 ? 11.561 32.308 13.713 1.00 43.91 101 VAL A C 1
ATOM 676 O O . VAL A 1 109 ? 10.388 32.495 14.057 1.00 45.91 101 VAL A O 1
ATOM 680 N N . TYR A 1 110 ? 12.364 31.450 14.333 1.00 41.70 102 TYR A N 1
ATOM 681 C CA . TYR A 1 110 ? 11.908 30.676 15.473 1.00 43.13 102 TYR A CA 1
ATOM 682 C C . TYR A 1 110 ? 13.046 30.531 16.471 1.00 39.20 102 TYR A C 1
ATOM 683 O O . TYR A 1 110 ? 14.205 30.355 16.081 1.00 36.19 102 TYR A O 1
ATOM 692 N N . GLU A 1 111 ? 12.713 30.612 17.758 1.00 39.35 103 GLU A N 1
ATOM 693 C CA . GLU A 1 111 ? 13.703 30.408 18.809 1.00 37.83 103 GLU A CA 1
ATOM 694 C C . GLU A 1 111 ? 13.883 28.913 19.016 1.00 34.47 103 GLU A C 1
ATOM 695 O O . GLU A 1 111 ? 12.963 28.233 19.479 1.00 36.57 103 GLU A O 1
ATOM 701 N N . GLU A 1 112 ? 15.065 28.399 18.686 1.00 30.90 104 GLU A N 1
ATOM 702 C CA . GLU A 1 112 ? 15.368 26.975 18.779 1.00 26.88 104 GLU A CA 1
ATOM 703 C C . GLU A 1 112 ? 16.229 26.696 19.999 1.00 27.04 104 GLU A C 1
ATOM 704 O O . GLU A 1 112 ? 17.060 27.523 20.385 1.00 27.95 104 GLU A O 1
ATOM 710 N N . GLY A 1 113 ? 15.991 25.542 20.616 1.00 26.25 1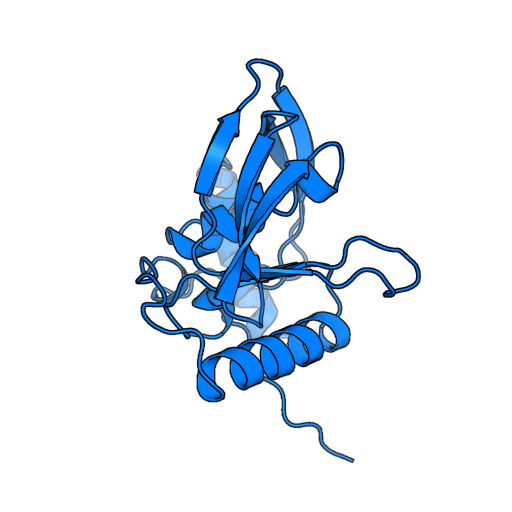05 GLY A N 1
ATOM 711 C CA . GLY A 1 113 ? 16.946 24.890 21.480 1.00 25.73 105 GLY A CA 1
ATOM 712 C C . GLY A 1 113 ? 17.433 23.611 20.814 1.00 25.42 105 GLY A C 1
ATOM 713 O O . GLY A 1 113 ? 17.032 23.249 19.712 1.00 25.67 105 GLY A O 1
ATOM 714 N N . CYS A 1 114 ? 18.312 22.911 21.516 1.00 24.30 106 CYS A N 1
ATOM 715 C CA . CYS A 1 114 ? 18.916 21.734 20.914 1.00 23.04 106 CYS A CA 1
ATOM 716 C C . CYS A 1 114 ? 19.358 20.803 22.026 1.00 22.81 106 CYS A C 1
ATOM 717 O O . CYS A 1 114 ? 19.986 21.245 22.993 1.00 22.50 106 CYS A O 1
ATOM 720 N N . LEU A 1 115 ? 19.041 19.519 21.868 1.00 20.85 107 LEU A N 1
ATOM 721 C CA . LEU A 1 115 ? 19.458 18.531 22.857 1.00 22.37 107 LEU A CA 1
ATOM 722 C C . LEU A 1 115 ? 20.978 18.403 22.940 1.00 22.03 107 LEU A C 1
ATOM 723 O O . LEU A 1 115 ? 21.479 17.945 23.962 1.00 22.06 107 LEU A O 1
ATOM 728 N N . SER A 1 116 ? 21.726 18.831 21.915 1.00 20.43 108 SER A N 1
ATOM 729 C CA . SER A 1 116 ? 23.186 18.843 21.987 1.00 20.97 108 SER A CA 1
ATOM 730 C C . SER A 1 116 ? 23.766 20.150 22.518 1.00 21.34 108 SER A C 1
ATOM 731 O O . SER A 1 116 ? 24.994 20.306 22.537 1.00 23.74 108 SER A O 1
ATOM 734 N N . VAL A 1 117 ? 22.929 21.106 22.910 1.00 20.19 109 VAL A N 1
ATOM 735 C CA . VAL A 1 117 ? 23.394 22.400 23.413 1.00 20.24 109 VAL A CA 1
ATOM 736 C C . VAL A 1 117 ? 22.526 22.767 24.612 1.00 21.75 109 VAL A C 1
ATOM 737 O O . VAL A 1 117 ? 21.743 23.720 24.522 1.00 21.89 109 VAL A O 1
ATOM 741 N N . PRO A 1 118 ? 22.576 22.031 25.720 1.00 22.30 110 PRO A N 1
ATOM 742 C CA . PRO A 1 118 ? 21.560 22.228 26.768 1.00 23.69 110 PRO A CA 1
ATOM 743 C C . PRO A 1 118 ? 21.585 23.637 27.349 1.00 24.74 110 PRO A C 1
ATOM 744 O O . PRO A 1 118 ? 22.644 24.183 27.674 1.00 25.38 110 PRO A O 1
ATOM 748 N N . GLY A 1 119 ? 20.392 24.224 27.474 1.00 24.42 111 GLY A N 1
ATOM 749 C CA . GLY A 1 119 ? 20.213 25.501 28.130 1.00 25.04 111 GLY A CA 1
ATOM 750 C C . GLY A 1 119 ? 20.330 26.708 27.229 1.00 26.40 111 GLY A C 1
ATOM 751 O O . GLY A 1 119 ? 20.147 27.836 27.707 1.00 28.17 111 GLY A O 1
ATOM 752 N N . ILE A 1 120 ? 20.604 26.511 25.940 1.00 25.38 112 ILE A N 1
ATOM 753 C CA . ILE A 1 120 ? 20.888 27.598 25.012 1.00 27.14 112 ILE A CA 1
ATOM 754 C C . ILE A 1 120 ? 19.734 27.708 24.024 1.00 28.09 112 ILE A C 1
ATOM 755 O O . ILE A 1 120 ? 19.372 26.714 23.379 1.00 25.38 112 ILE A O 1
ATOM 760 N N . TYR A 1 121 ? 19.170 28.910 23.897 1.00 30.49 113 TYR A N 1
ATOM 761 C CA . TYR A 1 121 ? 18.059 29.170 22.987 1.00 30.25 113 TYR A CA 1
ATOM 762 C C . TYR A 1 121 ? 18.348 30.443 22.210 1.00 31.89 113 TYR A C 1
ATOM 763 O O . TYR A 1 121 ? 18.757 31.455 22.793 1.00 31.13 113 TYR A O 1
ATOM 772 N N . ASP A 1 122 ? 18.159 30.395 20.894 1.00 31.21 114 ASP A N 1
ATOM 773 C CA . ASP A 1 122 ? 18.290 31.625 20.122 1.00 33.03 114 ASP A CA 1
ATOM 774 C C . ASP A 1 122 ? 17.529 31.469 18.814 1.00 31.74 114 ASP A C 1
ATOM 775 O O . ASP A 1 122 ? 17.239 30.353 18.363 1.00 29.10 114 ASP A O 1
ATOM 780 N N . GLU A 1 123 ? 17.194 32.611 18.227 1.00 33.50 115 GLU A N 1
ATOM 781 C CA . GLU A 1 123 ? 16.392 32.647 17.015 1.00 36.01 115 GLU A CA 1
ATOM 782 C C . GLU A 1 123 ? 17.207 32.215 15.804 1.00 34.31 115 GLU A C 1
ATOM 783 O O . GLU A 1 123 ? 18.390 32.542 15.687 1.00 33.83 115 GLU A O 1
ATOM 789 N N . VAL A 1 124 ? 16.565 31.459 14.913 1.00 33.70 116 VAL A N 1
ATOM 790 C CA . VAL A 1 124 ? 17.138 31.021 13.644 1.00 33.24 116 VAL A CA 1
ATOM 791 C C . VAL A 1 124 ? 16.107 31.293 12.554 1.00 35.30 116 VAL A C 1
ATOM 792 O O . VAL A 1 124 ? 14.912 31.042 12.749 1.00 35.97 116 VAL A O 1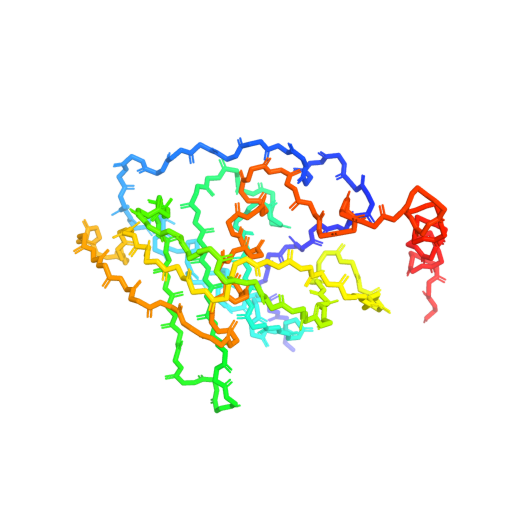
ATOM 796 N N . GLU A 1 125 ? 16.562 31.796 11.403 1.00 36.25 117 GLU A N 1
ATOM 797 C CA . GLU A 1 125 ? 15.690 32.011 10.252 1.00 38.28 117 GLU A CA 1
ATOM 798 C C . GLU A 1 125 ? 15.826 30.850 9.271 1.00 38.19 117 GLU A C 1
ATOM 799 O O . GLU A 1 125 ? 16.942 30.473 8.900 1.00 38.41 117 GLU A O 1
ATOM 805 N N . ARG A 1 126 ? 14.697 30.291 8.857 1.00 36.49 118 ARG A N 1
ATOM 806 C CA . ARG A 1 126 ? 14.645 29.149 7.958 1.00 36.09 118 ARG A CA 1
ATOM 807 C C . ARG A 1 126 ? 13.483 29.332 6.997 1.00 40.46 118 ARG A C 1
ATOM 808 O O . ARG A 1 126 ? 12.559 30.105 7.276 1.00 42.71 118 ARG A O 1
ATOM 816 N N . PRO A 1 127 ? 13.495 28.632 5.858 1.00 41.19 119 PRO A N 1
ATOM 817 C CA . PRO A 1 127 ? 12.279 28.560 5.036 1.00 42.65 119 PRO A CA 1
ATOM 818 C C . PRO A 1 127 ? 11.104 28.039 5.856 1.00 42.05 119 PRO A C 1
ATOM 819 O O . PRO A 1 127 ? 11.244 27.110 6.657 1.00 39.50 119 PRO A O 1
ATOM 823 N N . ASP A 1 128 ? 9.944 28.670 5.671 1.00 44.82 120 ASP A N 1
ATOM 824 C CA . ASP A 1 128 ? 8.787 28.394 6.513 1.00 49.25 120 ASP A CA 1
ATOM 825 C C . ASP A 1 128 ? 8.014 27.165 6.074 1.00 50.54 120 ASP A C 1
ATOM 826 O O . ASP A 1 128 ? 7.036 26.797 6.734 1.00 46.49 120 ASP A O 1
ATOM 831 N N . ARG A 1 129 ? 8.415 26.538 4.972 1.00 41.93 121 ARG A N 1
ATOM 832 C CA . ARG A 1 129 ? 7.722 25.361 4.479 1.00 43.81 121 ARG A CA 1
ATOM 833 C C . ARG A 1 129 ? 8.675 24.575 3.598 1.00 40.83 121 ARG A C 1
ATOM 834 O O . ARG A 1 129 ? 9.398 25.158 2.784 1.00 40.22 121 ARG A O 1
ATOM 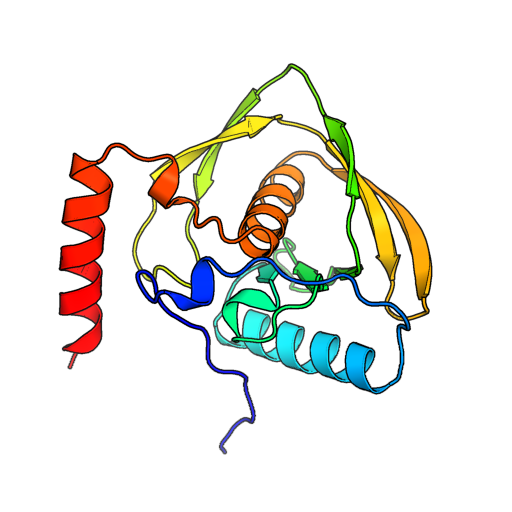842 N N . VAL A 1 130 ? 8.694 23.263 3.786 1.00 39.83 122 VAL A N 1
ATOM 843 C CA . VAL A 1 130 ? 9.490 22.364 2.969 1.00 39.33 122 VAL A CA 1
ATOM 844 C C . VAL A 1 130 ? 8.646 21.135 2.699 1.00 42.68 122 VAL A C 1
ATOM 845 O O . VAL A 1 130 ? 7.734 20.804 3.463 1.00 45.56 122 VAL A O 1
ATOM 849 N N . ARG A 1 131 ? 8.947 20.475 1.588 1.00 42.41 123 ARG A N 1
ATOM 850 C CA . ARG A 1 131 ? 8.429 19.152 1.275 1.00 43.88 123 ARG A CA 1
ATOM 851 C C . ARG A 1 131 ? 9.599 18.180 1.297 1.00 42.68 123 ARG A C 1
ATOM 852 O O . ARG A 1 131 ? 10.605 18.391 0.609 1.00 41.76 123 ARG A O 1
ATOM 860 N N . VAL A 1 132 ? 9.460 17.117 2.069 1.00 43.18 124 VAL A N 1
ATOM 861 C CA . VAL A 1 132 ? 10.536 16.166 2.288 1.00 42.70 124 VAL A CA 1
ATOM 862 C C . VAL A 1 132 ? 10.095 14.809 1.762 1.00 45.46 124 VAL A C 1
ATOM 863 O O . VAL A 1 132 ? 8.935 14.412 1.924 1.00 47.89 124 VAL A O 1
ATOM 867 N N . ARG A 1 133 ? 11.014 14.126 1.090 1.00 44.99 125 ARG A N 1
ATOM 868 C CA . ARG A 1 133 ? 10.862 12.731 0.716 1.00 47.11 125 ARG A CA 1
ATOM 869 C C . ARG A 1 133 ? 11.853 11.920 1.539 1.00 44.35 125 ARG A C 1
ATOM 870 O O . ARG A 1 133 ? 12.994 12.348 1.746 1.00 41.80 125 ARG A O 1
ATOM 878 N N . ALA A 1 134 ? 11.407 10.769 2.030 1.00 44.74 126 ALA A N 1
ATOM 879 C CA . ALA A 1 134 ? 12.226 9.950 2.910 1.00 41.87 126 ALA A CA 1
ATOM 880 C C . ALA A 1 134 ? 11.679 8.533 2.906 1.00 44.01 126 ALA A C 1
ATOM 881 O O . ALA A 1 134 ? 10.620 8.251 2.335 1.00 47.26 126 ALA A O 1
ATOM 883 N N . LEU A 1 135 ? 12.422 7.644 3.555 1.00 42.99 127 LEU A N 1
ATOM 884 C CA . LEU A 1 135 ? 11.991 6.274 3.794 1.00 45.06 127 LEU A CA 1
ATOM 885 C C . LEU A 1 135 ? 11.477 6.141 5.220 1.00 46.77 127 LEU A C 1
ATOM 886 O O . LEU A 1 135 ? 12.011 6.770 6.139 1.00 43.66 127 LEU A O 1
ATOM 891 N N . ASN A 1 136 ? 10.452 5.310 5.402 1.00 51.24 128 ASN A N 1
ATOM 892 C CA . ASN A 1 136 ? 9.917 5.014 6.723 1.00 54.10 128 ASN A CA 1
ATOM 893 C C . ASN A 1 136 ? 10.623 3.787 7.300 1.00 56.06 128 ASN A C 1
ATOM 894 O O . ASN A 1 136 ? 11.568 3.252 6.712 1.00 54.73 128 ASN A O 1
ATOM 899 N N . GLU A 1 137 ? 10.157 3.319 8.463 1.00 59.23 129 GLU A N 1
ATOM 900 C CA . GLU A 1 137 ? 10.772 2.178 9.136 1.00 61.41 129 GLU A CA 1
ATOM 901 C C . GLU A 1 137 ? 10.618 0.882 8.355 1.00 63.29 129 GLU A C 1
ATOM 902 O O . GLU A 1 137 ? 11.287 -0.106 8.684 1.00 63.97 129 GLU A O 1
ATOM 908 N N . GLN A 1 138 ? 9.759 0.863 7.336 1.00 64.28 130 GLN A N 1
ATOM 909 C CA . GLN A 1 138 ? 9.562 -0.298 6.483 1.00 65.54 130 GLN A CA 1
ATOM 910 C C . GLN A 1 138 ? 10.211 -0.127 5.111 1.00 62.90 130 GLN A C 1
ATOM 911 O O . GLN A 1 138 ? 9.899 -0.880 4.186 1.00 64.76 130 GLN A O 1
ATOM 917 N N . GLY A 1 139 ? 11.108 0.847 4.957 1.00 59.01 131 GLY A N 1
ATOM 918 C CA . GLY A 1 139 ? 11.774 1.045 3.684 1.00 57.58 131 GLY A CA 1
ATOM 919 C C . GLY A 1 139 ? 10.908 1.594 2.568 1.00 59.16 131 GLY A C 1
ATOM 920 O O . GLY A 1 139 ? 11.370 1.663 1.423 1.00 58.00 131 GLY A O 1
ATOM 921 N N . GLU A 1 140 ? 9.668 1.982 2.865 1.00 60.87 132 GLU A N 1
ATOM 922 C CA . GLU A 1 140 ? 8.779 2.580 1.878 1.00 61.72 132 GLU A CA 1
ATOM 923 C C . GLU A 1 140 ? 9.070 4.068 1.731 1.00 57.70 132 GLU A C 1
ATOM 924 O O . GLU A 1 140 ? 9.389 4.752 2.705 1.00 54.09 132 GLU A O 1
ATOM 930 N N . THR A 1 141 ? 8.946 4.573 0.509 1.00 54.46 133 THR A N 1
ATOM 931 C CA . THR A 1 141 ? 9.175 5.987 0.255 1.00 52.55 133 THR A CA 1
ATOM 932 C C . THR A 1 141 ? 7.908 6.784 0.527 1.00 52.28 133 THR A C 1
ATOM 933 O O . THR A 1 141 ? 6.809 6.384 0.140 1.00 53.99 133 THR A O 1
ATOM 937 N N . PHE A 1 142 ? 8.060 7.917 1.203 1.00 50.03 134 PHE A N 1
ATOM 938 C CA . PHE A 1 142 ? 6.918 8.779 1.447 1.00 50.98 134 PHE A CA 1
ATOM 939 C C . PHE A 1 142 ? 7.351 10.228 1.298 1.00 50.42 134 PHE A C 1
ATOM 940 O O . PHE A 1 142 ? 8.540 10.557 1.336 1.00 48.41 134 PHE A O 1
ATOM 948 N N . GLU A 1 143 ? 6.360 11.089 1.102 1.00 52.04 135 GLU A N 1
ATOM 949 C CA . GLU A 1 143 ? 6.568 12.519 0.965 1.00 51.56 135 GLU A CA 1
ATOM 950 C C . GLU A 1 143 ? 5.649 13.236 1.943 1.00 51.62 135 GLU A C 1
ATOM 951 O O . GLU A 1 143 ? 4.527 12.782 2.194 1.00 54.91 135 GLU A O 1
ATOM 957 N N . LEU A 1 144 ? 6.133 14.349 2.502 1.00 48.67 136 LEU A N 1
ATOM 958 C CA . LEU A 1 144 ? 5.419 15.083 3.538 1.00 48.56 136 LEU A CA 1
ATOM 959 C C . LEU A 1 144 ? 5.585 16.585 3.331 1.00 50.12 136 LEU A C 1
ATOM 960 O O . LEU A 1 144 ? 6.712 17.074 3.214 1.00 47.84 136 LEU A O 1
ATOM 965 N N . ASP A 1 145 ? 4.466 17.315 3.297 1.00 53.75 137 ASP A N 1
ATOM 966 C CA . ASP A 1 145 ? 4.503 18.774 3.358 1.00 54.57 137 ASP A CA 1
ATOM 967 C C . ASP A 1 145 ? 4.657 19.191 4.817 1.00 50.97 137 ASP A C 1
ATOM 968 O O . ASP A 1 145 ? 3.865 18.774 5.669 1.00 51.89 137 ASP A O 1
ATOM 973 N N . CYS A 1 146 ? 5.678 19.991 5.111 1.00 47.29 138 CYS A N 1
ATOM 974 C CA . CYS A 1 146 ? 5.973 20.408 6.477 1.00 45.27 138 CYS A CA 1
ATOM 975 C C . CYS A 1 146 ? 5.766 21.909 6.610 1.00 46.44 138 CYS A C 1
ATOM 976 O O . CYS A 1 146 ? 6.295 22.687 5.809 1.00 46.91 138 CYS A O 1
ATOM 979 N N . GLU A 1 147 ? 5.001 22.309 7.622 1.00 46.89 139 GLU A N 1
ATOM 980 C CA . GLU A 1 147 ? 4.801 23.715 7.934 1.00 46.95 139 GLU A CA 1
ATOM 981 C C . GLU A 1 147 ? 4.905 23.898 9.444 1.00 45.21 139 GLU A C 1
ATOM 982 O O . GLU A 1 147 ? 4.898 22.931 10.213 1.00 44.63 139 GLU A O 1
ATOM 984 N N . GLY A 1 148 ? 5.033 25.154 9.862 1.00 44.79 140 GLY A N 1
ATOM 985 C CA . GLY A 1 148 ? 5.047 25.465 11.279 1.00 42.95 140 GLY A CA 1
ATOM 986 C C . GLY A 1 148 ? 6.196 24.809 12.016 1.00 40.36 140 GLY A C 1
ATOM 987 O O . GLY A 1 148 ? 7.346 24.792 11.554 1.00 39.53 140 GLY A O 1
ATOM 988 N N . LEU A 1 149 ? 5.886 24.271 13.201 1.00 38.91 141 LEU A N 1
ATOM 989 C CA . LEU A 1 149 ? 6.924 23.692 14.045 1.00 35.14 141 LEU A CA 1
ATOM 990 C C . LEU A 1 149 ? 7.615 22.535 13.344 1.00 33.21 141 LEU A C 1
ATOM 991 O O . LEU A 1 149 ? 8.837 22.389 13.435 1.00 31.06 141 LEU A O 1
ATOM 996 N N . LEU A 1 150 ? 6.843 21.697 12.647 1.00 34.98 142 LEU A N 1
ATOM 997 C CA . LEU A 1 150 ? 7.426 20.553 11.959 1.00 34.14 142 LEU A CA 1
ATOM 998 C C . LEU A 1 150 ? 8.422 21.006 10.900 1.00 33.72 142 LEU A C 1
ATOM 999 O O . LEU A 1 150 ? 9.495 20.406 10.743 1.00 32.22 142 LEU A O 1
ATOM 1004 N N . ALA A 1 151 ? 8.094 22.079 10.176 1.00 34.28 143 ALA A N 1
ATOM 1005 C CA . ALA A 1 151 ? 9.033 22.605 9.197 1.00 33.46 143 ALA A CA 1
ATOM 1006 C C . ALA A 1 151 ? 10.328 23.048 9.866 1.00 31.16 143 ALA A C 1
ATOM 1007 O O . ALA A 1 151 ? 11.417 22.808 9.334 1.00 31.68 143 ALA A O 1
ATOM 1009 N N . VAL A 1 152 ? 10.243 23.660 11.053 1.00 29.38 144 VAL A N 1
ATOM 1010 C CA . VAL A 1 152 ? 11.465 24.023 11.774 1.00 28.26 144 VAL A CA 1
ATOM 1011 C C . VAL A 1 152 ? 12.235 22.774 12.181 1.00 26.87 144 VAL A C 1
ATOM 1012 O O . VAL A 1 152 ? 13.450 22.673 11.972 1.00 26.23 144 VAL A O 1
ATOM 1016 N N . CYS A 1 153 ? 11.533 21.808 12.771 1.00 26.10 145 CYS A N 1
ATOM 1017 C CA A CYS A 1 153 ? 12.207 20.660 13.366 0.70 25.20 145 CYS A CA 1
ATOM 1018 C CA B CYS A 1 153 ? 12.193 20.647 13.362 0.30 25.30 145 CYS A CA 1
ATOM 1019 C C . CYS A 1 153 ? 12.909 19.810 12.314 1.00 25.71 145 CYS A C 1
ATOM 1020 O O . CYS A 1 153 ? 14.049 19.381 12.522 1.00 24.37 145 CYS A O 1
ATOM 1025 N N . ILE A 1 154 ? 12.243 19.545 11.183 1.00 27.58 146 ILE A N 1
ATOM 1026 C CA . ILE A 1 154 ? 12.849 18.677 10.179 1.00 28.32 146 ILE A CA 1
ATOM 1027 C C . ILE A 1 154 ? 14.115 19.317 9.622 1.00 27.34 146 ILE A C 1
ATOM 1028 O O . ILE A 1 154 ? 15.129 18.640 9.408 1.00 26.88 146 ILE A O 1
ATOM 1033 N N . GLN A 1 155 ? 14.094 20.638 9.410 1.00 27.08 147 GLN A N 1
ATOM 1034 C CA . GLN A 1 155 ? 15.281 21.312 8.902 1.00 26.72 147 GLN A CA 1
ATOM 1035 C C . GLN A 1 155 ? 16.388 21.324 9.944 1.00 25.34 147 GLN A C 1
ATOM 1036 O O . GLN A 1 155 ? 17.561 21.126 9.613 1.00 25.16 147 GLN A O 1
ATOM 1042 N N . HIS A 1 156 ? 16.023 21.554 11.207 1.00 24.78 148 HIS A N 1
ATOM 1043 C CA . HIS A 1 156 ? 16.975 21.443 12.309 1.00 23.20 148 HIS A CA 1
ATOM 1044 C C . HIS A 1 156 ? 17.614 20.057 12.349 1.00 22.20 148 HIS A C 1
ATOM 1045 O O . HIS A 1 156 ? 18.839 19.934 12.447 1.00 21.87 148 HIS A O 1
ATOM 1052 N N . GLU A 1 157 ? 16.799 18.993 12.285 1.00 22.90 149 GLU A N 1
ATOM 1053 C CA . GLU A 1 157 ? 17.376 17.653 12.386 1.00 22.96 149 GLU A CA 1
ATOM 1054 C C . GLU A 1 157 ? 18.186 17.300 11.144 1.00 24.19 149 GLU A C 1
ATOM 1055 O O . GLU A 1 157 ? 19.240 16.665 11.249 1.00 24.69 149 GLU A O 1
ATOM 1061 N N . MET A 1 158 ? 17.717 17.699 9.958 1.00 24.61 150 MET A N 1
ATOM 1062 C CA . MET A 1 158 ? 18.503 17.426 8.759 1.00 27.06 150 MET A CA 1
ATOM 1063 C C . MET A 1 158 ? 19.827 18.175 8.764 1.00 28.12 150 MET A C 1
ATOM 1064 O O . MET A 1 158 ? 20.829 17.655 8.248 1.00 30.54 150 MET A O 1
ATOM 1069 N N . ASP A 1 159 ? 19.848 19.399 9.306 1.00 26.40 151 ASP A N 1
ATOM 1070 C CA . ASP A 1 159 ? 21.114 20.099 9.504 1.00 27.85 151 ASP A CA 1
ATOM 1071 C C . ASP A 1 159 ? 22.093 19.234 10.300 1.00 27.72 151 ASP A C 1
ATOM 1072 O O . ASP A 1 159 ? 23.283 19.169 9.968 1.00 29.14 151 ASP A O 1
ATOM 1077 N N . HIS A 1 160 ? 21.607 18.558 11.354 1.00 26.85 152 HIS A N 1
ATOM 1078 C CA . HIS A 1 160 ? 22.490 17.726 12.174 1.00 26.52 152 HIS A CA 1
ATOM 1079 C C . HIS A 1 160 ? 23.196 16.660 11.343 1.00 26.95 152 HIS A C 1
ATOM 1080 O O . HIS A 1 160 ? 24.378 16.384 11.565 1.00 28.85 152 HIS A O 1
ATOM 1087 N N . LEU A 1 161 ? 22.475 16.022 10.408 1.00 26.88 153 LEU A N 1
ATOM 1088 C CA . LEU A 1 161 ? 23.057 14.986 9.556 1.00 29.88 153 LEU A CA 1
ATOM 1089 C C . LEU A 1 161 ? 24.140 15.518 8.627 1.00 33.19 153 LEU A C 1
ATOM 1090 O O . LEU A 1 161 ? 24.967 14.732 8.146 1.00 34.99 153 LEU A O 1
ATOM 1095 N N . MET A 1 162 ? 24.128 16.813 8.322 1.00 33.70 154 MET A N 1
ATOM 1096 C CA . MET A 1 162 ? 25.190 17.421 7.531 1.00 35.73 154 MET A CA 1
ATOM 1097 C C . MET A 1 162 ? 26.301 17.988 8.402 1.00 35.43 154 MET A C 1
ATOM 1098 O O . MET A 1 162 ? 27.137 18.746 7.908 1.00 34.65 154 MET A O 1
ATOM 1103 N N . GLY A 1 163 ? 26.305 17.661 9.692 1.00 34.90 155 GLY A N 1
ATOM 1104 C CA . GLY A 1 163 ? 27.303 18.201 10.592 1.00 34.08 155 GLY A CA 1
ATOM 1105 C C . GLY A 1 163 ? 27.080 19.628 11.044 1.00 34.06 155 GLY A C 1
ATOM 1106 O O . GLY A 1 163 ? 28.044 20.300 11.437 1.00 33.52 155 GLY A O 1
ATOM 1107 N N . ARG A 1 164 ? 25.838 20.113 11.031 1.00 33.91 156 ARG A N 1
ATOM 1108 C CA . ARG A 1 164 ? 25.545 21.503 11.374 1.00 34.12 156 ARG A CA 1
ATOM 1109 C C . ARG A 1 164 ? 24.733 21.589 12.659 1.00 28.38 156 ARG A C 1
ATOM 1110 O O . ARG A 1 164 ? 23.670 20.973 12.763 1.00 26.82 156 ARG A O 1
ATOM 1118 N N . VAL A 1 165 ? 25.220 22.388 13.619 1.00 27.20 157 VAL A N 1
ATOM 1119 C CA . VAL A 1 165 ? 24.495 22.724 14.847 1.00 24.83 157 VAL A CA 1
ATOM 1120 C C . VAL A 1 165 ? 23.967 24.148 14.706 1.00 26.40 157 VAL A C 1
ATOM 1121 O O . VAL A 1 165 ? 24.593 24.996 14.062 1.00 28.54 157 VAL A O 1
ATOM 1125 N N . PHE A 1 166 ? 22.809 24.423 15.311 1.00 25.48 158 PHE A N 1
ATOM 1126 C CA . PHE A 1 166 ? 22.089 25.654 14.989 1.00 28.13 158 PHE A CA 1
ATOM 1127 C C . PHE A 1 166 ? 22.861 26.886 15.434 1.00 28.99 158 PHE A C 1
ATOM 1128 O O . PHE A 1 166 ? 22.693 27.969 14.854 1.00 30.83 158 PHE A O 1
ATOM 1136 N N . VAL A 1 167 ? 23.718 26.737 16.448 1.00 27.84 159 VAL A N 1
ATOM 1137 C CA . VAL A 1 167 ? 24.519 27.853 16.924 1.00 29.53 159 VAL A CA 1
ATOM 1138 C C . VAL A 1 167 ? 25.481 28.348 15.847 1.00 31.87 159 VAL A C 1
ATOM 1139 O O . VAL A 1 167 ? 25.982 29.472 15.950 1.00 33.35 159 VAL A O 1
ATOM 1143 N N . GLU A 1 168 ? 25.756 27.543 14.813 1.00 32.51 160 GLU A N 1
ATOM 1144 C CA . GLU A 1 168 ? 26.635 27.998 13.740 1.00 36.38 160 GLU A CA 1
ATOM 1145 C C . GLU A 1 168 ? 25.994 29.081 12.882 1.00 37.41 160 GLU A C 1
ATOM 1146 O O . GLU A 1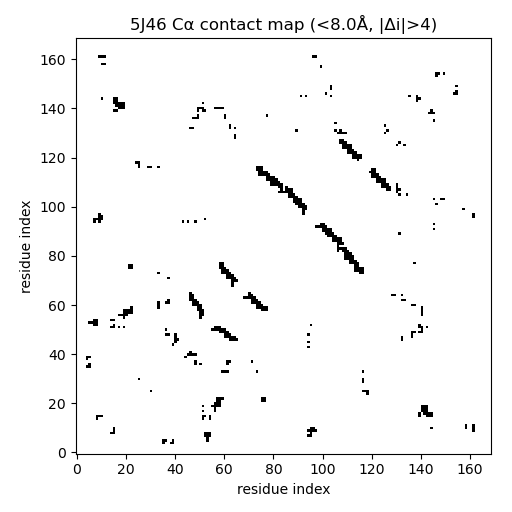 168 ? 26.702 29.740 12.112 1.00 39.94 160 GLU A O 1
ATOM 1152 N N . TYR A 1 169 ? 24.676 29.273 12.979 1.00 35.89 161 TYR A N 1
ATOM 1153 C CA . TYR A 1 169 ? 24.024 30.410 12.338 1.00 38.08 161 TYR A CA 1
ATOM 1154 C C . TYR A 1 169 ? 24.117 3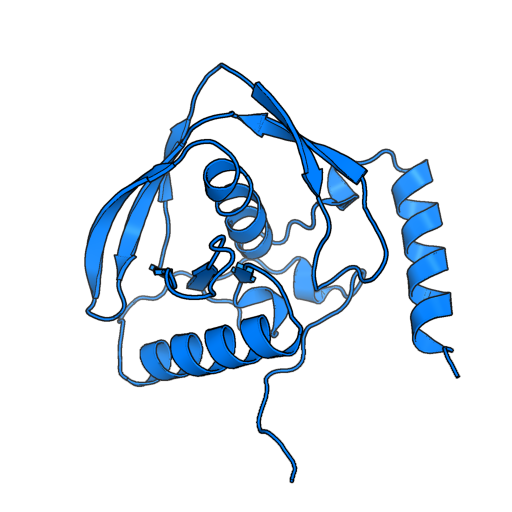1.686 13.171 1.00 39.24 161 TYR A C 1
ATOM 1155 O O . TYR A 1 169 ? 23.737 32.754 12.681 1.00 40.95 161 TYR A O 1
ATOM 1164 N N . LEU A 1 170 ? 24.595 31.603 14.410 1.00 38.22 162 LEU A N 1
ATOM 1165 C CA . LEU A 1 170 ? 24.700 32.773 15.267 1.00 38.64 162 LEU A CA 1
ATOM 1166 C C . LEU A 1 170 ? 26.032 33.487 15.043 1.00 40.63 162 LEU A C 1
ATOM 1167 O O . LEU A 1 170 ? 26.961 32.955 14.433 1.00 36.51 162 LEU A O 1
ATOM 1172 N N . SER A 1 171 ? 26.116 34.714 15.556 1.00 42.09 163 SER A N 1
ATOM 1173 C CA . SER A 1 171 ? 27.331 35.494 15.417 1.00 43.79 163 SER A CA 1
ATOM 1174 C C . SER A 1 171 ? 28.493 34.794 16.121 1.00 41.97 163 SER A C 1
ATOM 1175 O O . SER A 1 171 ? 28.291 34.066 17.104 1.00 37.21 163 SER A O 1
ATOM 1178 N N . PRO A 1 172 ? 29.722 35.015 15.648 1.00 37.09 164 PRO A N 1
ATOM 1179 C CA . PRO A 1 172 ? 30.884 34.446 16.349 1.00 36.91 164 PRO A CA 1
ATOM 1180 C C . PRO A 1 172 ? 30.927 34.813 17.822 1.00 35.52 164 PRO A C 1
ATOM 1181 O O . PRO A 1 172 ? 31.270 33.965 18.657 1.00 33.39 164 PRO A O 1
ATOM 1185 N N . LEU A 1 173 ? 30.573 36.057 18.164 1.00 35.10 165 LEU A N 1
ATOM 1186 C CA . LEU A 1 173 ? 30.487 36.446 19.570 1.00 35.54 165 LEU A CA 1
ATOM 1187 C C . LEU A 1 173 ? 29.587 35.491 20.345 1.00 34.97 165 LEU A C 1
ATOM 1188 O O . LEU A 1 173 ? 29.948 35.024 21.431 1.00 31.11 165 LEU A O 1
ATOM 1193 N N . LYS A 1 174 ? 28.406 35.198 19.797 1.00 34.59 166 LYS A N 1
ATOM 1194 C CA . LYS A 1 174 ? 27.455 34.329 20.482 1.00 35.20 166 LYS A CA 1
ATOM 1195 C C . LYS A 1 174 ? 27.964 32.892 20.560 1.00 33.40 166 LYS A C 1
ATOM 1196 O O . LYS A 1 174 ? 27.773 32.216 21.579 1.00 32.58 166 LYS A O 1
ATOM 1202 N N . GLN A 1 175 ? 28.616 32.409 19.499 1.00 32.49 167 GLN A N 1
ATOM 1203 C CA . GLN A 1 175 ? 29.220 31.081 19.543 1.00 32.76 167 GLN A CA 1
ATOM 1204 C C . GLN A 1 175 ? 30.295 30.997 20.622 1.00 32.47 167 GLN A C 1
ATOM 1205 O O . GLN A 1 175 ? 30.394 29.994 21.336 1.00 31.06 167 GLN A O 1
ATOM 1211 N N . SER A 1 176 ? 31.122 32.035 20.738 1.00 33.14 168 SER A N 1
ATOM 1212 C CA . SER A 1 176 ? 32.163 32.063 21.760 1.00 33.79 168 SER A CA 1
ATOM 1213 C C . SER A 1 176 ? 31.564 32.026 23.165 1.00 32.41 168 SER A C 1
ATOM 1214 O O . SER A 1 176 ? 32.060 31.309 24.044 1.00 33.41 168 SER A O 1
ATOM 1217 N N . ARG A 1 177 ? 30.487 32.783 23.394 1.00 30.83 169 ARG A N 1
ATOM 1218 C CA . ARG A 1 177 ? 29.834 32.774 24.704 1.00 29.51 169 ARG A CA 1
ATOM 1219 C C . ARG A 1 177 ? 29.136 31.441 24.999 1.00 28.41 169 ARG A C 1
ATOM 1220 O O . ARG A 1 177 ? 29.096 31.008 26.161 1.00 27.57 169 ARG A O 1
ATOM 1228 N N . ILE A 1 178 ? 28.563 30.806 23.978 1.00 27.93 170 ILE A N 1
ATOM 1229 C CA . ILE A 1 178 ? 27.945 29.488 24.145 1.00 27.17 170 ILE A CA 1
ATOM 1230 C C . ILE A 1 178 ? 28.998 28.452 24.507 1.00 29.10 170 ILE A C 1
ATOM 1231 O O . ILE A 1 178 ? 28.763 27.571 25.353 1.00 28.39 170 ILE A O 1
ATOM 1236 N N . LYS A 1 179 ? 30.168 28.519 23.865 1.00 31.20 171 LYS A N 1
ATOM 1237 C CA . LYS A 1 179 ? 31.223 27.563 24.181 1.00 33.09 171 LYS A CA 1
ATOM 1238 C C . LYS A 1 179 ? 31.620 27.666 25.646 1.00 33.36 171 LYS A C 1
ATOM 1239 O O . LYS A 1 179 ? 31.827 26.646 26.316 1.00 32.78 171 LYS A O 1
ATOM 1245 N N . THR A 1 180 ? 31.680 28.887 26.173 1.00 33.09 172 THR A N 1
ATOM 1246 C CA . THR A 1 180 ? 31.980 29.065 27.588 1.00 34.94 172 THR A CA 1
ATOM 1247 C C . THR A 1 180 ? 30.882 28.475 28.469 1.00 33.43 172 THR A C 1
ATOM 1248 O O . THR A 1 180 ? 31.173 27.850 29.496 1.00 31.27 172 THR A O 1
ATOM 1252 N N . LYS A 1 181 ? 29.614 28.659 28.081 1.00 32.99 173 LYS A N 1
ATOM 1253 C CA . LYS A 1 181 ? 28.512 28.071 28.838 1.00 33.26 173 LYS A CA 1
ATOM 1254 C C . LYS A 1 181 ? 28.608 26.551 28.878 1.00 31.35 173 LYS A C 1
ATOM 1255 O O . LYS A 1 181 ? 28.289 25.924 29.900 1.00 29.77 173 LYS A O 1
ATOM 1261 N N . MET A 1 182 ? 29.023 25.941 27.763 1.00 30.76 174 MET A N 1
ATOM 1262 C CA . MET A 1 182 ? 29.137 24.492 27.697 1.00 30.14 174 MET A CA 1
ATOM 1263 C C . MET A 1 182 ? 30.220 23.972 28.633 1.00 32.15 174 MET A C 1
ATOM 1264 O O . MET A 1 182 ? 30.108 22.850 29.143 1.00 31.98 174 MET A O 1
ATOM 1269 N N . LYS A 1 183 ? 31.266 24.763 28.873 1.00 34.12 175 LYS A N 1
ATOM 1270 C CA . LYS A 1 183 ? 32.279 24.360 29.842 1.00 35.99 175 LYS A CA 1
ATOM 1271 C C . LYS A 1 183 ? 31.723 24.402 31.263 1.00 36.26 175 LYS A C 1
ATOM 1272 O O . LYS A 1 183 ? 32.031 23.520 32.074 1.00 37.41 175 LYS A O 1
ATOM 1274 N N . LYS A 1 184 ? 30.902 25.416 31.583 1.00 35.04 176 LYS A N 1
ATOM 1275 C CA . LYS A 1 184 ? 30.184 25.433 32.861 1.00 34.44 176 LYS A CA 1
ATOM 1276 C C . LYS A 1 184 ? 29.303 24.208 33.008 1.00 31.18 176 LYS A C 1
ATOM 1277 O O . LYS A 1 184 ? 29.164 23.650 34.107 1.00 28.51 176 LYS A O 1
ATOM 1283 N N . LEU A 1 185 ? 28.648 23.814 31.914 1.00 28.93 177 LEU A N 1
ATOM 1284 C CA . LEU A 1 185 ? 27.677 22.735 31.988 1.00 28.76 177 LEU A CA 1
ATOM 1285 C C . LEU A 1 185 ? 28.314 21.448 32.492 1.00 30.31 177 LEU A C 1
ATOM 1286 O O . LEU A 1 185 ? 27.683 20.705 33.255 1.00 30.13 177 LEU A O 1
ATOM 1291 N N . GLU A 1 186 ? 29.579 21.205 32.138 1.00 32.96 178 GLU A N 1
ATOM 1292 C CA . GLU A 1 186 ? 30.301 20.007 32.556 1.00 36.18 178 GLU A CA 1
ATOM 1293 C C . GLU A 1 186 ? 30.713 20.025 34.017 1.00 36.00 178 GLU A C 1
ATOM 1294 O O . GLU A 1 186 ? 31.131 18.985 34.535 1.00 36.82 178 GLU A O 1
ATOM 1300 N N . ARG A 1 187 ? 30.658 21.176 34.680 1.00 34.25 179 ARG A N 1
ATOM 1301 C CA . ARG A 1 187 ? 31.072 21.280 36.071 1.00 34.77 179 ARG A CA 1
ATOM 1302 C C . ARG A 1 187 ? 29.887 21.440 37.005 1.00 30.10 179 ARG A C 1
ATOM 1303 O O . ARG A 1 187 ? 30.079 21.770 38.180 1.00 32.56 179 ARG A O 1
ATOM 1311 N N . ALA A 1 188 ? 28.669 21.242 36.496 1.00 24.73 180 ALA A N 1
ATOM 1312 C CA . ALA A 1 188 ? 27.467 21.381 37.300 1.00 23.30 180 ALA A CA 1
ATOM 1313 C C . ALA A 1 188 ? 27.495 20.404 38.471 1.00 25.51 180 ALA A C 1
ATOM 1314 O O . ALA A 1 188 ? 27.922 19.253 38.335 1.00 26.19 180 ALA A O 1
ATOM 1316 N N . MET A 1 189 ? 27.053 20.885 39.630 1.00 26.45 181 MET A N 1
ATOM 1317 C CA . MET A 1 189 ? 26.955 20.076 40.846 1.00 27.35 181 MET A CA 1
ATOM 1318 C C . MET A 1 189 ? 25.670 19.293 40.919 1.00 27.56 181 MET A C 1
ATOM 1319 O O . MET A 1 189 ? 25.482 18.458 41.805 1.00 27.95 181 MET A O 1
#

Radius of gyration: 15.67 Å; Cα contacts (8 Å, |Δi|>4): 316; chains: 1; bounding box: 33×41×43 Å

CATH classification: 3.90.45.10

InterPro domains:
  IPR023635 Peptide deformylase [MF_00163] (16-177)
  IPR023635 Peptide deformylase [PF01327] (18-167)
  IPR023635 Peptide deformylase [PIRSF004749] (11-179)
  IPR023635 Peptide deformylase [PR01576] (47-76)
  IPR023635 Peptide deformylase [PR01576] (104-115)
  IPR023635 Peptide deformylase [PR01576] (116-134)
  IPR023635 Peptide deformylase [PR01576] (135-164)
  IPR023635 Peptide deformylase [PTHR10458] (12-180)
  IPR023635 Peptide deformylase [TIGR00079] (18-175)
  IPR023635 Peptide deformylase [cd00487] (20-158)
  IPR036821 Peptide deformylase superfamily [G3DSA:3.90.45.10] (4-181)
  IPR036821 Peptide deformylase superfamily [SSF56420] (8-176)

Solvent-accessible surface area: 9250 Å² total; per-residue (Å²): 159,114,77,107,82,54,114,29,6,80,8,66,42,79,103,0,82,100,103,5,127,78,5,141,66,26,64,107,134,0,79,132,18,12,52,36,0,8,106,5,0,59,57,50,94,22,77,6,0,0,0,0,2,13,60,40,34,15,22,0,0,0,0,4,34,22,103,125,124,83,90,81,76,5,0,0,39,4,96,69,59,122,53,18,149,33,119,56,84,98,109,7,29,16,44,0,0,47,57,13,138,30,108,6,106,11,30,45,110,0,76,0,87,2,40,29,61,118,35,108,88,60,76,42,69,0,62,37,63,19,0,8,7,0,14,18,8,17,21,1,0,95,7,88,0,3,0,68,110,18,54,109,103,91,39,65,152,11,102,86,111,9,59,150,62,144,204,79,249

Secondary structure (DSSP, 8-state):
-----PPPP-TT-GGGGPPPBPPS---HHHHHHHHHHHHHHHHTT-SEEEGGGGT--BSEEEE---SSS---EEEEEEEEEEE-S-EEEEEE--TTSTT--EEEEEESEEEEEEE-TTS-EEEEEEEHHHHHHHHHHHHHHTT--GGGGS-HHHHHHHHHHHHHHTT--

Foldseek 3Di:
DDDDAFDFAAPPPQLLQDAAAADPDLDPVVVVVLVRQLVNCVVLPHFKAAVSRRVHQYGKMWGHPDPVSPDIFIFGPKDFPDFDPDKDKDWDDDSNQPPDTDIDIDGQWTKMWGAGSVRDIDIDIDGDPRRVRVVQRNCSNNSDHRCVRPDPVSVVVSVVVVVVVVVDD

Sequence (169 aa):
KTMALLNILHYPDKRLHKVAKPVDKVDDRIRKLVADMAETMYAAPGIGLAATQVDVHERVIVIDVSEDKNELRAFINPEIIWSSDGKQVYEEGCLSVPGIYDEVERPDRVRVRALNEQGETFELDCEGLLAVCCIQHEMDHLMGRVFVEYLSPLKQSRIKTKMKKLERAM